Protein AF-A0A379MNI1-F1 (afdb_monomer_lite)

Organism: NCBI:txid28139

Structure (mmCIF, N/CA/C/O backbone):
data_AF-A0A379MNI1-F1
#
_entry.id   AF-A0A379MNI1-F1
#
loop_
_atom_site.group_PDB
_atom_site.id
_atom_site.type_symbol
_atom_site.label_atom_id
_atom_site.label_alt_id
_atom_site.label_comp_id
_atom_site.label_asym_id
_atom_site.label_entity_id
_atom_site.label_seq_id
_atom_site.pdbx_PDB_ins_code
_atom_site.Cartn_x
_atom_site.Cartn_y
_atom_site.Cartn_z
_atom_site.occupancy
_atom_site.B_iso_or_equiv
_atom_site.auth_seq_id
_atom_site.auth_comp_id
_atom_site.auth_asym_id
_atom_site.auth_atom_id
_atom_site.pdbx_PDB_model_num
ATOM 1 N N . MET A 1 1 ? -24.912 12.859 64.221 1.00 53.59 1 MET A N 1
ATOM 2 C CA . MET A 1 1 ? -25.653 12.861 62.935 1.00 53.59 1 MET A CA 1
ATOM 3 C C . MET A 1 1 ? -24.910 13.538 61.774 1.00 53.59 1 MET A C 1
ATOM 5 O O . MET A 1 1 ? -24.844 12.930 60.717 1.00 53.59 1 MET A O 1
ATOM 9 N N . LYS A 1 2 ? -24.264 14.710 61.935 1.00 53.62 2 LYS A N 1
ATOM 10 C CA . LYS A 1 2 ? -23.526 15.389 60.835 1.00 53.62 2 LYS A CA 1
ATOM 11 C C . LYS A 1 2 ? -22.413 14.555 60.157 1.00 53.62 2 LYS A C 1
ATOM 13 O O . LYS A 1 2 ? -22.247 14.648 58.949 1.00 53.62 2 LYS A O 1
ATOM 18 N N . LYS A 1 3 ? -21.688 13.706 60.902 1.00 51.03 3 LYS A N 1
ATOM 19 C CA . LYS A 1 3 ? -20.590 12.873 60.359 1.00 51.03 3 LYS A CA 1
ATOM 20 C C . LYS A 1 3 ? -21.053 11.739 59.423 1.00 51.03 3 LYS A C 1
ATOM 22 O O . LYS A 1 3 ? -20.306 11.363 58.532 1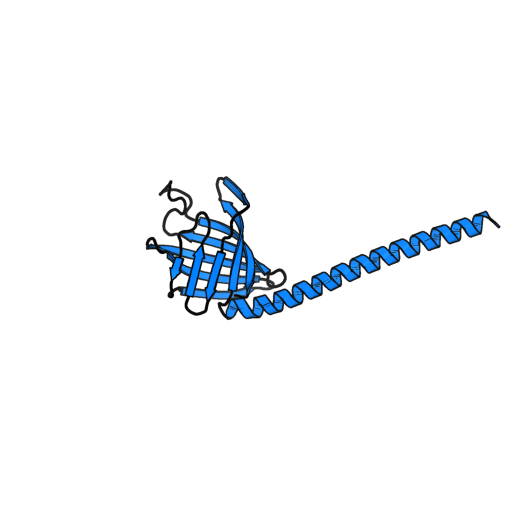.00 51.03 3 LYS A O 1
ATOM 27 N N . VAL A 1 4 ? -22.277 11.227 59.591 1.00 54.00 4 VAL A N 1
ATOM 28 C CA . VAL A 1 4 ? -22.817 10.116 58.776 1.00 54.00 4 VAL A CA 1
ATOM 29 C C . VAL A 1 4 ? -23.286 10.615 57.403 1.00 54.00 4 VAL A C 1
ATOM 31 O O . VAL A 1 4 ? -23.051 9.964 56.390 1.00 54.00 4 VAL A O 1
ATOM 34 N N . ILE A 1 5 ? -23.862 11.819 57.359 1.00 55.16 5 ILE A N 1
ATOM 35 C CA . ILE A 1 5 ? -24.337 12.464 56.124 1.00 55.16 5 ILE A CA 1
ATOM 36 C C . ILE A 1 5 ? -23.157 12.817 55.202 1.00 55.16 5 ILE A C 1
ATOM 38 O O . ILE A 1 5 ? -23.220 12.591 53.996 1.00 55.16 5 ILE A O 1
ATOM 42 N N . LEU A 1 6 ? -22.047 13.294 55.777 1.00 54.50 6 LEU A N 1
ATOM 43 C CA . LEU A 1 6 ? -20.806 13.576 55.045 1.00 54.50 6 LEU A CA 1
ATOM 44 C C . LEU A 1 6 ? -20.188 12.316 54.411 1.00 54.50 6 LEU A C 1
ATOM 46 O O . LEU A 1 6 ? -19.700 12.380 53.285 1.00 54.50 6 LEU A O 1
ATOM 50 N N . LEU A 1 7 ? -20.256 11.168 55.094 1.00 54.00 7 LEU A N 1
ATOM 51 C CA . LEU A 1 7 ? -19.728 9.899 54.580 1.00 54.00 7 LEU A CA 1
ATOM 52 C C . LEU A 1 7 ? -20.573 9.345 53.417 1.00 54.00 7 LEU A C 1
ATOM 54 O O . LEU A 1 7 ? -20.024 8.875 52.422 1.00 54.00 7 LEU A O 1
ATOM 58 N N . MET A 1 8 ? -21.905 9.447 53.510 1.00 60.75 8 MET A N 1
ATOM 59 C CA . MET A 1 8 ? -22.825 9.041 52.438 1.00 60.75 8 MET A CA 1
ATOM 60 C C . MET A 1 8 ? -22.700 9.921 51.188 1.00 60.75 8 MET A C 1
ATOM 62 O O . MET A 1 8 ? -22.707 9.398 50.075 1.00 60.75 8 MET A O 1
ATOM 66 N N . ALA A 1 9 ? -22.538 11.238 51.351 1.00 59.78 9 ALA A N 1
ATOM 67 C CA . ALA A 1 9 ? -22.336 12.155 50.228 1.00 59.78 9 ALA A CA 1
ATOM 68 C C . ALA A 1 9 ? -21.011 11.886 49.489 1.00 59.78 9 ALA A C 1
ATOM 70 O O . ALA A 1 9 ? -20.981 11.871 48.257 1.00 59.78 9 ALA A O 1
ATOM 71 N N . ALA A 1 10 ? -19.932 11.602 50.228 1.00 59.31 10 ALA A N 1
ATOM 72 C CA . ALA A 1 10 ? -18.644 11.233 49.646 1.00 59.31 10 ALA A CA 1
ATOM 73 C C . ALA A 1 10 ? -18.712 9.889 48.897 1.00 59.31 10 ALA A C 1
ATOM 75 O O . ALA A 1 10 ? -18.221 9.788 47.773 1.00 59.31 10 ALA A O 1
ATOM 76 N N . LEU A 1 11 ? -19.372 8.876 49.468 1.00 55.03 11 LEU A N 1
ATOM 77 C CA . LEU A 1 11 ? -19.529 7.568 48.825 1.00 55.03 11 LEU A CA 1
ATOM 78 C C . LEU A 1 11 ? -20.358 7.666 47.535 1.00 55.03 11 LEU A C 1
ATOM 80 O O . LEU A 1 11 ? -19.966 7.111 46.507 1.00 55.03 11 LEU A O 1
ATOM 84 N N . MET A 1 12 ? -21.449 8.439 47.557 1.00 60.34 12 MET A N 1
ATOM 85 C CA . MET A 1 12 ? -22.261 8.694 46.368 1.00 60.34 12 MET A CA 1
ATOM 86 C C . MET A 1 12 ? -21.447 9.397 45.270 1.00 60.34 12 MET A C 1
ATOM 88 O O . MET A 1 12 ? -21.416 8.910 44.139 1.00 60.34 12 MET A O 1
ATOM 92 N N . ALA A 1 13 ? -20.699 10.460 45.583 1.00 56.41 13 ALA A N 1
ATOM 93 C CA . ALA A 1 13 ? -19.859 11.163 44.603 1.00 56.41 13 ALA A CA 1
ATOM 94 C C . ALA A 1 13 ? -18.788 10.257 43.948 1.00 56.41 13 ALA A C 1
ATOM 96 O O . ALA A 1 13 ? -18.550 10.332 42.736 1.00 56.41 13 ALA A O 1
ATOM 97 N N . VAL A 1 14 ? -18.180 9.348 44.717 1.00 59.69 14 VAL A N 1
ATOM 98 C CA . VAL A 1 14 ? -17.214 8.360 44.199 1.00 59.69 14 VAL A CA 1
ATOM 99 C C . VAL A 1 14 ? -17.899 7.341 43.276 1.00 59.69 14 VAL A C 1
ATOM 101 O O . VAL A 1 14 ? -17.369 7.008 42.216 1.00 59.69 14 VAL A O 1
ATOM 104 N N . THR A 1 15 ? -19.110 6.889 43.608 1.00 60.12 15 THR A N 1
ATOM 105 C CA . THR A 1 15 ? -19.858 5.969 42.731 1.00 60.12 15 THR A CA 1
ATOM 106 C C . THR A 1 15 ? -20.317 6.625 41.424 1.00 60.12 15 THR A C 1
ATOM 108 O O . THR A 1 15 ? -20.158 6.024 40.358 1.00 60.12 15 THR A O 1
ATOM 111 N N . PHE A 1 16 ? -20.780 7.880 41.460 1.00 59.59 16 PHE A N 1
ATOM 112 C CA . PHE A 1 16 ? -21.192 8.615 40.257 1.00 59.59 16 PHE A CA 1
ATOM 113 C C . PHE A 1 16 ? -20.014 8.912 39.318 1.00 59.59 16 PHE A C 1
ATOM 115 O O . PHE A 1 16 ? -20.134 8.730 38.105 1.00 59.59 16 PHE A O 1
ATOM 122 N N . SER A 1 17 ? -18.855 9.304 39.856 1.00 60.97 17 SER A N 1
ATOM 123 C CA . SER A 1 17 ? -17.643 9.551 39.054 1.00 60.97 17 SER A CA 1
ATOM 124 C C . SER A 1 17 ? -17.097 8.278 38.390 1.00 60.97 17 SER A C 1
ATOM 126 O O . SER A 1 17 ? -16.742 8.303 37.208 1.00 60.97 17 SER A O 1
ATOM 128 N N . ALA A 1 18 ? -17.118 7.135 39.084 1.00 61.12 18 ALA A N 1
ATOM 129 C CA . ALA A 1 18 ? -16.730 5.845 38.511 1.00 61.12 18 ALA A CA 1
ATOM 130 C C . ALA A 1 18 ? -17.708 5.360 37.421 1.00 61.12 18 ALA A C 1
ATOM 132 O O . ALA A 1 18 ? -17.285 4.817 36.395 1.00 61.12 18 ALA A O 1
ATOM 133 N N . GLN A 1 19 ? -19.014 5.573 37.605 1.00 59.88 19 GLN A N 1
ATOM 134 C CA . GLN A 1 19 ? -20.036 5.213 36.618 1.00 59.88 19 GLN A CA 1
ATOM 135 C C . GLN A 1 19 ? -19.970 6.116 35.374 1.00 59.88 19 GLN A C 1
ATOM 137 O O . GLN A 1 19 ? -20.057 5.613 34.251 1.00 59.88 19 GLN A O 1
ATOM 142 N N . ALA A 1 20 ? -19.701 7.414 35.546 1.00 60.22 20 ALA A N 1
ATOM 143 C CA . ALA A 1 20 ? -19.465 8.353 34.448 1.00 60.22 20 ALA A CA 1
ATOM 144 C C . ALA A 1 20 ? -18.194 8.012 33.644 1.00 60.22 20 ALA A C 1
ATOM 146 O O . ALA A 1 20 ? -18.223 8.009 32.412 1.00 60.22 20 ALA A O 1
ATOM 147 N N . GLN A 1 21 ? -17.094 7.633 34.309 1.00 59.88 21 GLN A N 1
ATOM 148 C CA . GLN A 1 21 ? -15.878 7.170 33.627 1.00 59.88 21 GLN A CA 1
ATOM 149 C C . GLN A 1 21 ? -16.094 5.861 32.855 1.00 59.88 21 GLN A C 1
ATOM 151 O O . GLN A 1 21 ? -15.589 5.718 31.739 1.00 59.88 21 GLN A O 1
ATOM 156 N N . LYS A 1 22 ? -16.849 4.904 33.413 1.00 63.53 22 LYS A N 1
ATOM 157 C CA . LYS A 1 22 ? -17.204 3.658 32.711 1.00 63.53 22 LYS A CA 1
ATOM 158 C C . LYS A 1 22 ? -18.082 3.930 31.488 1.00 63.53 22 LYS A C 1
ATOM 160 O O . LYS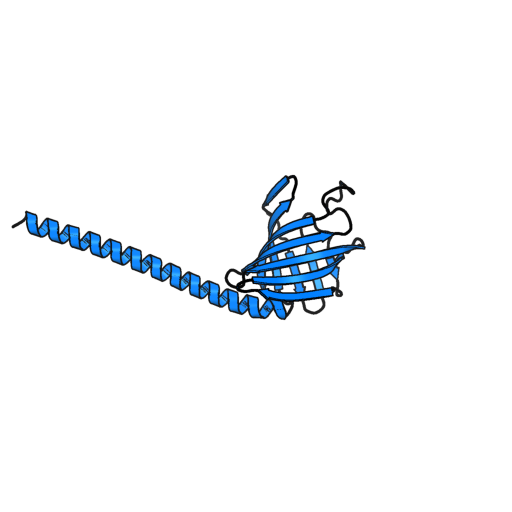 A 1 22 ? -17.798 3.381 30.425 1.00 63.53 22 LYS A O 1
ATOM 165 N N . LYS A 1 23 ? -19.074 4.819 31.607 1.00 65.19 23 LYS A N 1
ATOM 166 C CA . LYS A 1 23 ? -19.939 5.232 30.492 1.00 65.19 23 LYS A CA 1
ATOM 167 C C . LYS A 1 23 ? -19.136 5.912 29.375 1.00 65.19 23 LYS A C 1
ATOM 169 O O . LYS A 1 23 ? -19.228 5.490 28.229 1.00 65.19 23 LYS A O 1
ATOM 174 N N . SER A 1 24 ? -18.233 6.833 29.719 1.00 73.69 24 SER A N 1
ATOM 175 C CA . SER A 1 24 ? -17.344 7.495 28.750 1.00 73.69 24 SER A CA 1
ATOM 176 C C . SER A 1 24 ? -16.397 6.523 28.025 1.00 73.69 24 SER A C 1
ATOM 178 O O . S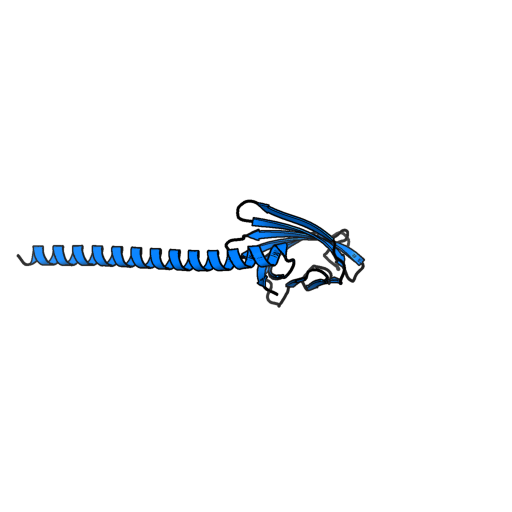ER A 1 24 ? -16.146 6.665 26.827 1.00 73.69 24 SER A O 1
ATOM 180 N N . LYS A 1 25 ? -15.873 5.500 28.716 1.00 74.88 25 LYS A N 1
ATOM 181 C CA . LYS A 1 25 ? -15.045 4.455 28.085 1.00 74.88 25 LYS A CA 1
ATOM 182 C C . LYS A 1 25 ? -15.858 3.565 27.145 1.00 74.88 25 LYS A C 1
ATOM 184 O O . LYS A 1 25 ? -15.377 3.251 26.059 1.00 74.88 25 LYS A O 1
ATOM 189 N N . ALA A 1 26 ? -17.071 3.185 27.545 1.00 74.62 26 ALA A N 1
ATOM 190 C CA . ALA A 1 26 ? -17.969 2.385 26.717 1.00 74.62 26 ALA A CA 1
ATOM 191 C C . ALA A 1 26 ? -18.401 3.142 25.451 1.00 74.62 26 ALA A C 1
ATOM 193 O O . ALA A 1 26 ? -18.362 2.576 24.363 1.00 74.62 26 ALA A O 1
ATOM 194 N N . GLU A 1 27 ? -18.711 4.434 25.565 1.00 77.88 27 GLU A N 1
ATOM 195 C CA . GLU A 1 27 ? -19.051 5.296 24.424 1.00 77.88 27 GLU A CA 1
ATOM 196 C C . GLU A 1 27 ? -17.881 5.430 23.439 1.00 77.88 27 GLU A C 1
ATOM 198 O O . GLU A 1 27 ? -18.061 5.251 22.236 1.00 77.88 27 GLU A O 1
ATOM 203 N N . LYS A 1 28 ? -16.651 5.644 23.930 1.00 82.00 28 LYS A N 1
ATOM 204 C CA . LYS A 1 28 ? -15.449 5.670 23.073 1.00 82.00 28 LYS A CA 1
ATOM 205 C C . LYS A 1 28 ? -15.185 4.329 22.389 1.00 82.00 28 LYS A C 1
ATOM 207 O O . LYS A 1 28 ? -14.750 4.310 21.239 1.00 82.00 28 LYS A O 1
ATOM 212 N N . ALA A 1 29 ? -15.428 3.216 23.080 1.00 80.75 29 ALA A N 1
ATOM 213 C CA . ALA A 1 29 ? -15.273 1.881 22.511 1.00 80.75 29 ALA A CA 1
ATOM 214 C C . ALA A 1 29 ? -16.330 1.596 21.434 1.00 80.75 29 ALA A C 1
ATOM 216 O O . ALA A 1 29 ? -15.984 1.076 20.377 1.00 80.75 29 ALA A O 1
ATOM 217 N N . ALA A 1 30 ? -17.585 1.988 21.666 1.00 82.56 30 ALA A N 1
ATOM 218 C CA . ALA A 1 30 ? -18.667 1.850 20.696 1.00 82.56 30 ALA A CA 1
ATOM 219 C C . ALA A 1 30 ? -18.423 2.707 19.444 1.00 82.56 30 ALA A C 1
ATOM 221 O O . ALA A 1 30 ? -18.557 2.215 18.325 1.00 82.56 30 ALA A O 1
ATOM 222 N N . GLU A 1 31 ? -17.983 3.955 19.615 1.00 85.31 31 GLU A N 1
ATOM 223 C CA . GLU A 1 31 ? -17.643 4.838 18.494 1.00 85.31 31 GLU A CA 1
ATOM 224 C C . GLU A 1 31 ? -16.439 4.310 17.701 1.00 85.31 31 GLU A C 1
ATOM 226 O O . GLU A 1 31 ? -16.445 4.312 16.468 1.00 85.31 31 GLU A O 1
ATOM 231 N N . LYS A 1 32 ? -15.417 3.789 18.392 1.00 86.62 32 LYS A N 1
ATOM 232 C CA . LYS A 1 32 ? -14.286 3.114 17.747 1.00 86.62 32 LYS A CA 1
ATOM 233 C C . LYS A 1 32 ? -14.748 1.888 16.955 1.00 86.62 32 LYS A C 1
ATOM 235 O O . LYS A 1 32 ? -14.368 1.760 15.797 1.00 86.62 32 LYS A O 1
ATOM 240 N N . ALA A 1 33 ? -15.592 1.037 17.535 1.00 85.44 33 ALA A N 1
ATOM 241 C CA . ALA A 1 33 ? -16.125 -0.144 16.861 1.00 85.44 33 ALA A CA 1
ATOM 242 C C . ALA A 1 33 ? -16.949 0.231 15.621 1.00 85.44 33 ALA A C 1
ATOM 244 O O . ALA A 1 33 ? -16.785 -0.376 14.566 1.00 85.44 33 ALA A O 1
ATOM 245 N N . LYS A 1 34 ? -17.773 1.282 15.705 1.00 87.50 34 LYS A N 1
ATOM 246 C CA . LYS A 1 34 ? -18.536 1.795 14.561 1.00 87.50 34 LYS A CA 1
ATOM 247 C C . LYS A 1 34 ? -17.617 2.272 13.435 1.00 87.50 34 LYS A C 1
ATOM 249 O O . LYS A 1 34 ? -17.844 1.923 12.278 1.00 87.50 34 LYS A O 1
ATOM 254 N N . LYS A 1 35 ? -16.563 3.027 13.760 1.00 87.94 35 LYS A N 1
ATOM 255 C CA . LYS A 1 35 ? -15.552 3.449 12.776 1.00 87.94 35 LYS A CA 1
ATOM 256 C C . LYS A 1 35 ? -14.842 2.253 12.152 1.00 87.94 35 LYS A C 1
ATOM 258 O O . LYS A 1 35 ? -14.726 2.204 10.935 1.00 87.94 35 LYS A O 1
ATOM 263 N N . GLU A 1 36 ? -14.431 1.277 12.956 1.00 90.06 36 GLU A N 1
ATOM 264 C CA . GLU A 1 36 ? -13.782 0.058 12.463 1.00 90.06 36 GLU A CA 1
ATOM 265 C C . GLU A 1 36 ? -14.699 -0.761 11.546 1.00 90.06 36 GLU A C 1
ATOM 267 O O . GLU A 1 36 ? -14.234 -1.291 10.543 1.00 90.06 36 GLU A O 1
ATOM 272 N N . MET A 1 37 ? -16.003 -0.831 11.832 1.00 89.44 37 MET A N 1
ATOM 273 C CA . MET A 1 37 ? -16.974 -1.493 10.955 1.00 89.44 37 MET A CA 1
ATOM 274 C C . MET A 1 37 ? -17.129 -0.773 9.613 1.00 89.44 37 MET A C 1
ATOM 276 O O . MET A 1 37 ? -17.124 -1.425 8.570 1.00 89.44 37 MET A O 1
ATOM 280 N N . MET A 1 38 ? -17.247 0.560 9.622 1.00 91.38 38 MET A N 1
ATOM 281 C CA . MET A 1 38 ? -17.337 1.343 8.382 1.00 91.38 38 MET A CA 1
ATOM 282 C C . MET A 1 38 ? -16.060 1.214 7.548 1.00 91.38 38 MET A C 1
ATOM 284 O O . MET A 1 38 ? -16.133 0.993 6.340 1.00 91.38 38 MET A O 1
ATOM 288 N N . THR A 1 39 ? -14.895 1.288 8.193 1.00 92.38 39 THR A N 1
ATOM 289 C CA . THR A 1 39 ? -13.608 1.069 7.530 1.00 92.38 39 THR A CA 1
ATOM 290 C C . THR A 1 39 ? -13.510 -0.349 6.981 1.00 92.38 39 THR A C 1
ATOM 292 O O . THR A 1 39 ? -13.148 -0.507 5.823 1.00 92.38 39 THR A O 1
ATOM 295 N N . ALA A 1 40 ? -13.902 -1.376 7.738 1.00 93.00 40 ALA A N 1
ATOM 296 C CA . ALA A 1 40 ? -13.896 -2.757 7.257 1.00 93.00 40 ALA A CA 1
ATOM 297 C C . ALA A 1 40 ? -14.764 -2.958 6.018 1.00 93.00 40 ALA A C 1
ATOM 299 O O . ALA A 1 40 ? -14.294 -3.560 5.055 1.00 93.00 40 ALA A O 1
ATOM 300 N N . ALA A 1 41 ? -15.973 -2.395 6.002 1.00 93.44 41 ALA A N 1
ATOM 301 C CA . ALA A 1 41 ? -16.838 -2.437 4.828 1.00 93.44 41 ALA A CA 1
ATOM 302 C C .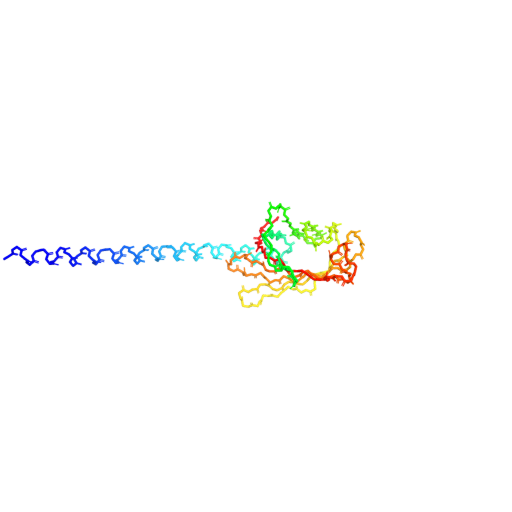 ALA A 1 41 ? -16.196 -1.746 3.612 1.00 93.44 41 ALA A C 1
ATOM 304 O O . ALA A 1 41 ? -16.260 -2.272 2.501 1.00 93.44 41 ALA A O 1
ATOM 305 N N . LEU A 1 42 ? -15.536 -0.600 3.819 1.00 94.81 42 LEU A N 1
ATOM 306 C CA . LEU A 1 42 ? -14.801 0.092 2.761 1.00 94.81 42 LEU A CA 1
ATOM 307 C C . LEU A 1 42 ? -13.635 -0.759 2.246 1.00 94.81 42 LEU A C 1
ATOM 309 O O . LEU A 1 42 ? -13.542 -0.979 1.043 1.00 94.81 42 LEU A O 1
ATOM 313 N N . ILE A 1 43 ? -12.779 -1.278 3.129 1.00 97.25 43 ILE A N 1
ATOM 314 C CA . ILE A 1 43 ? -11.597 -2.068 2.752 1.00 97.25 43 ILE A CA 1
ATOM 315 C C . ILE A 1 43 ? -11.996 -3.351 2.016 1.00 97.25 43 ILE A C 1
ATOM 317 O O . ILE A 1 43 ? -11.440 -3.646 0.956 1.00 97.25 43 ILE A O 1
ATOM 321 N N . ASP A 1 44 ? -12.988 -4.080 2.533 1.00 95.69 44 ASP A N 1
ATOM 322 C CA . ASP A 1 44 ? -13.494 -5.311 1.920 1.00 95.69 44 ASP A CA 1
ATOM 323 C C . ASP A 1 44 ? -14.128 -5.065 0.542 1.00 95.69 44 ASP A C 1
ATOM 325 O O . ASP A 1 44 ? -14.134 -5.967 -0.294 1.00 95.69 44 ASP A O 1
ATOM 329 N N . ARG A 1 45 ? -14.609 -3.845 0.272 1.00 95.44 45 ARG A N 1
ATOM 330 C CA . ARG A 1 45 ? -15.088 -3.434 -1.052 1.00 95.44 45 ARG A CA 1
ATOM 331 C C . ARG A 1 45 ? -13.939 -3.069 -1.992 1.00 95.44 45 ARG A C 1
ATOM 333 O O . ARG A 1 45 ? -13.885 -3.566 -3.114 1.00 95.44 45 ARG A O 1
ATOM 340 N N . VAL A 1 46 ? -13.037 -2.183 -1.566 1.00 97.25 46 VAL A N 1
ATOM 341 C CA . VAL A 1 46 ? -12.089 -1.511 -2.476 1.00 97.25 46 VAL A CA 1
ATOM 342 C C . VAL A 1 46 ? -10.877 -2.363 -2.851 1.00 97.25 46 VAL A C 1
ATOM 344 O O . VAL A 1 46 ? -10.396 -2.271 -3.982 1.00 97.25 46 VAL A O 1
ATOM 347 N N . ILE A 1 47 ? -10.387 -3.212 -1.940 1.00 97.25 47 ILE A N 1
ATOM 348 C CA . ILE A 1 47 ? -9.195 -4.041 -2.172 1.00 97.25 47 ILE A CA 1
ATOM 349 C C . ILE A 1 47 ? -9.417 -5.080 -3.284 1.00 97.25 47 ILE A C 1
ATOM 351 O O . ILE A 1 47 ? -8.652 -5.064 -4.253 1.00 97.25 47 ILE A O 1
ATOM 355 N N . PRO A 1 48 ? -10.438 -5.962 -3.222 1.00 96.06 48 PRO A N 1
ATOM 356 C CA . PRO A 1 48 ? -10.673 -6.936 -4.291 1.00 96.06 48 PRO A CA 1
ATOM 357 C C . PRO A 1 48 ? -11.120 -6.276 -5.601 1.00 96.06 48 PRO A C 1
ATOM 359 O O . PRO A 1 48 ? -10.799 -6.784 -6.674 1.00 96.06 48 PRO A O 1
ATOM 362 N N . ALA A 1 49 ? -11.790 -5.120 -5.529 1.00 95.94 49 ALA A N 1
ATOM 363 C CA . ALA A 1 49 ? -12.164 -4.327 -6.698 1.00 95.94 49 ALA A CA 1
ATOM 364 C C . ALA A 1 49 ? -10.977 -3.591 -7.346 1.00 95.94 49 ALA A C 1
ATOM 366 O O . ALA A 1 49 ? -11.155 -2.965 -8.390 1.00 95.94 49 ALA A O 1
ATOM 367 N N . LYS A 1 50 ? -9.776 -3.656 -6.747 1.00 96.19 50 LYS A N 1
ATOM 368 C CA . LYS A 1 50 ? -8.573 -2.946 -7.203 1.00 96.19 50 LYS A CA 1
ATOM 369 C C . LYS A 1 50 ? -8.819 -1.441 -7.348 1.00 96.19 50 LYS A C 1
ATOM 371 O O . LYS A 1 50 ? -8.288 -0.853 -8.277 1.00 96.19 50 LYS A O 1
ATOM 376 N N . ASN A 1 51 ? -9.646 -0.843 -6.490 1.00 96.75 51 ASN A N 1
ATOM 377 C CA . ASN A 1 51 ? -10.081 0.549 -6.611 1.00 96.75 51 ASN A CA 1
ATOM 378 C C . ASN A 1 51 ? -9.769 1.346 -5.342 1.00 96.75 51 ASN A C 1
ATOM 380 O O . ASN A 1 51 ? -10.659 1.690 -4.566 1.00 96.75 51 ASN A O 1
ATOM 384 N N . PHE A 1 52 ? -8.482 1.556 -5.081 1.00 97.69 52 PHE A N 1
ATOM 385 C CA . PHE A 1 52 ? -8.038 2.193 -3.849 1.00 97.69 52 PHE A CA 1
ATOM 386 C C . PHE A 1 52 ? -6.762 2.998 -4.032 1.00 97.69 52 PHE A C 1
ATOM 388 O O . PHE A 1 52 ? -5.970 2.788 -4.953 1.00 97.69 52 PHE A O 1
ATOM 395 N N . GLN A 1 53 ? -6.537 3.886 -3.074 1.00 97.94 53 GLN A N 1
ATOM 396 C CA . GLN A 1 53 ? -5.311 4.639 -2.926 1.00 97.94 53 GLN A CA 1
ATOM 397 C C . GLN A 1 53 ? -4.650 4.297 -1.592 1.00 97.94 53 GLN A C 1
ATOM 399 O O . GLN A 1 53 ? -5.253 4.423 -0.530 1.00 97.94 53 GLN A O 1
ATOM 404 N N . PHE A 1 54 ? -3.383 3.910 -1.637 1.00 98.31 54 PHE A N 1
ATOM 405 C CA . PHE A 1 54 ? -2.510 3.865 -0.473 1.00 98.31 54 PHE A CA 1
ATOM 406 C C . PHE A 1 54 ? -1.790 5.204 -0.329 1.00 98.31 54 PHE A C 1
ATOM 408 O O . PHE A 1 54 ? -1.155 5.660 -1.278 1.00 98.31 54 PHE A O 1
ATOM 415 N N . VAL A 1 55 ? -1.878 5.817 0.851 1.00 97.69 55 VAL A N 1
ATOM 416 C CA . VAL A 1 55 ? -1.201 7.077 1.193 1.00 97.69 55 VAL A CA 1
ATOM 417 C C . VAL A 1 55 ? -0.234 6.808 2.349 1.00 97.69 55 VAL A C 1
ATOM 419 O O . VAL A 1 55 ? -0.702 6.625 3.482 1.00 97.69 55 VAL A O 1
ATOM 422 N N . PRO A 1 56 ? 1.086 6.730 2.097 1.00 97.69 56 PRO A N 1
ATOM 423 C CA . PRO A 1 56 ? 2.071 6.518 3.143 1.00 97.69 56 PRO A CA 1
ATOM 424 C C . PRO A 1 56 ? 2.278 7.784 3.983 1.00 97.69 56 PRO A C 1
ATOM 426 O O . PRO A 1 56 ? 2.186 8.902 3.483 1.00 97.69 56 PRO A O 1
ATOM 429 N N . TYR A 1 57 ? 2.563 7.593 5.268 1.00 96.69 57 TYR A N 1
ATOM 430 C CA . TYR A 1 57 ? 2.967 8.654 6.198 1.00 96.69 57 TYR A CA 1
ATOM 431 C C . TYR A 1 57 ? 4.371 8.421 6.768 1.00 96.69 57 TYR A C 1
ATOM 433 O O . TYR A 1 57 ? 4.986 9.349 7.275 1.00 96.69 57 TYR A O 1
ATOM 441 N N . GLU A 1 58 ? 4.916 7.207 6.655 1.00 95.88 58 GLU A N 1
ATOM 442 C CA . GLU A 1 58 ? 6.311 6.916 6.985 1.00 95.88 58 GLU A CA 1
ATOM 443 C C . GLU A 1 58 ? 6.882 5.842 6.056 1.00 95.88 58 GLU A C 1
ATOM 445 O O . GLU A 1 58 ? 6.148 5.000 5.523 1.00 95.88 58 GLU A O 1
ATOM 450 N N . TYR A 1 59 ? 8.204 5.840 5.908 1.00 94.00 59 TYR A N 1
ATOM 451 C CA . TYR A 1 59 ? 8.947 4.731 5.323 1.00 94.00 59 TYR A CA 1
ATOM 452 C C . TYR A 1 59 ? 10.061 4.258 6.253 1.00 94.00 59 TYR A C 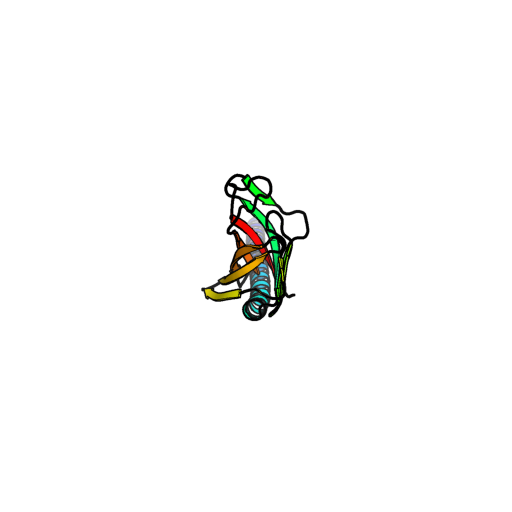1
ATOM 454 O O . TYR A 1 59 ? 10.569 5.002 7.087 1.00 94.00 59 TYR A O 1
ATOM 462 N N . ILE A 1 60 ? 10.434 2.996 6.098 1.00 91.00 60 ILE A N 1
ATOM 463 C CA . ILE A 1 60 ? 11.433 2.284 6.881 1.00 91.00 60 ILE A CA 1
ATOM 464 C C . ILE A 1 60 ? 12.470 1.751 5.901 1.00 91.00 60 ILE A C 1
ATOM 466 O O . ILE A 1 60 ? 12.159 0.956 5.004 1.00 91.00 60 ILE A O 1
ATOM 470 N N . GLN A 1 61 ? 13.705 2.189 6.092 1.00 82.62 61 GLN A N 1
ATOM 471 C CA . GLN A 1 61 ? 14.880 1.718 5.374 1.00 82.62 61 GLN A CA 1
ATOM 472 C C . GLN A 1 61 ? 15.783 0.952 6.341 1.00 82.62 61 GLN A C 1
ATOM 474 O O . GLN A 1 61 ? 15.987 1.370 7.479 1.00 82.62 61 GLN A O 1
ATOM 479 N N . THR A 1 62 ? 16.354 -0.160 5.877 1.00 75.06 62 THR A N 1
ATOM 480 C CA . THR A 1 62 ? 17.158 -1.072 6.710 1.00 75.06 62 THR A CA 1
ATOM 481 C C . THR A 1 62 ? 18.325 -0.376 7.416 1.00 75.06 62 THR A C 1
ATOM 483 O O . THR A 1 62 ? 18.650 -0.739 8.540 1.00 75.06 62 THR A O 1
ATOM 486 N N . ASN A 1 63 ? 18.924 0.641 6.785 1.00 73.69 63 ASN A N 1
ATOM 487 C CA . ASN A 1 63 ? 20.165 1.258 7.267 1.00 73.69 63 ASN A CA 1
ATOM 488 C C . ASN A 1 63 ? 19.962 2.623 7.943 1.00 73.69 63 ASN A C 1
ATOM 490 O O . ASN A 1 63 ? 20.811 3.046 8.718 1.00 73.69 63 ASN A O 1
ATOM 494 N N . THR A 1 64 ? 18.868 3.323 7.643 1.00 75.69 64 THR A N 1
ATOM 495 C CA . THR A 1 64 ? 18.609 4.700 8.111 1.00 75.69 64 THR A CA 1
ATOM 496 C C . THR A 1 64 ? 17.422 4.785 9.074 1.00 75.69 64 THR A C 1
ATOM 498 O O . THR A 1 64 ? 17.196 5.828 9.680 1.00 75.69 64 THR A O 1
ATOM 501 N N . GLY A 1 65 ? 16.686 3.685 9.267 1.00 85.81 65 GLY A N 1
ATOM 502 C CA . GLY A 1 65 ? 15.554 3.610 10.185 1.00 85.81 65 GLY A CA 1
ATOM 503 C C . GLY A 1 65 ? 14.255 4.157 9.592 1.00 85.81 65 GLY A C 1
ATOM 504 O O . GLY A 1 65 ? 14.012 4.077 8.385 1.00 85.81 65 GLY A O 1
ATOM 505 N N . THR A 1 66 ? 13.380 4.659 10.466 1.00 93.25 66 THR A N 1
ATOM 506 C CA . THR A 1 66 ? 12.055 5.179 10.098 1.00 93.25 66 THR A CA 1
ATOM 507 C C . THR A 1 66 ? 12.124 6.675 9.812 1.00 93.25 66 THR A C 1
ATOM 509 O O . THR A 1 66 ? 12.615 7.441 10.636 1.00 93.25 66 THR A O 1
ATOM 512 N N . THR A 1 67 ? 11.572 7.105 8.681 1.00 93.12 67 THR A N 1
ATOM 513 C CA . THR A 1 67 ? 11.449 8.517 8.296 1.00 93.12 67 THR A CA 1
ATOM 514 C C . THR A 1 67 ? 9.986 8.871 8.050 1.00 93.12 67 THR A C 1
ATOM 516 O O . THR A 1 67 ? 9.270 8.129 7.378 1.00 93.12 67 THR A O 1
ATOM 519 N N . GLN A 1 68 ? 9.545 10.013 8.582 1.00 95.50 68 GLN A N 1
ATOM 520 C CA . GLN A 1 68 ? 8.205 10.549 8.333 1.00 95.50 68 GLN A CA 1
ATOM 521 C C . GLN A 1 68 ? 8.135 11.213 6.953 1.00 95.50 68 GLN A C 1
ATOM 523 O O . GLN A 1 68 ? 9.063 11.900 6.525 1.00 95.50 68 GLN A O 1
ATOM 528 N N . ILE A 1 69 ? 7.019 11.013 6.261 1.00 93.19 69 ILE A N 1
ATOM 529 C CA . ILE A 1 69 ? 6.753 11.572 4.939 1.00 93.19 69 ILE A CA 1
ATOM 530 C C . ILE A 1 69 ? 5.911 12.833 5.118 1.00 93.19 69 ILE A C 1
ATOM 532 O O . ILE A 1 69 ? 4.754 12.770 5.521 1.00 93.19 69 ILE A O 1
ATOM 536 N N . ASN A 1 70 ? 6.493 13.982 4.776 1.00 91.25 70 ASN A N 1
ATOM 537 C CA . ASN A 1 70 ? 5.832 15.287 4.907 1.00 91.25 70 ASN A CA 1
ATOM 538 C C . ASN A 1 70 ? 5.188 15.782 3.601 1.00 91.25 70 ASN A C 1
ATOM 540 O O . ASN A 1 70 ? 4.561 16.839 3.581 1.00 91.25 70 ASN A O 1
ATOM 544 N N . ARG A 1 71 ? 5.360 15.046 2.497 1.00 91.44 71 ARG A N 1
ATOM 545 C CA . ARG A 1 71 ? 4.809 15.382 1.178 1.00 91.44 71 ARG A CA 1
ATOM 546 C C . ARG A 1 71 ? 3.704 14.413 0.786 1.00 91.44 71 ARG A C 1
ATOM 548 O O . ARG A 1 71 ? 3.627 13.305 1.304 1.00 91.44 71 ARG A O 1
ATOM 555 N N . TYR A 1 72 ? 2.844 14.829 -0.136 1.00 91.81 72 TYR A N 1
ATOM 556 C CA . TYR A 1 72 ? 1.784 13.956 -0.618 1.00 91.81 72 TYR A CA 1
ATOM 557 C C . TYR A 1 72 ? 2.357 12.874 -1.537 1.00 91.81 72 TYR A C 1
ATOM 559 O O . TYR A 1 72 ? 2.797 13.156 -2.649 1.00 91.81 72 TYR A O 1
ATOM 567 N N . GLU A 1 73 ? 2.334 11.639 -1.053 1.00 95.81 73 GLU A N 1
ATOM 568 C CA . GLU A 1 73 ? 2.774 10.443 -1.765 1.00 95.81 73 GLU A CA 1
ATOM 569 C C . GLU A 1 73 ? 1.636 9.445 -1.854 1.00 95.81 73 GLU A C 1
ATOM 571 O O . GLU A 1 73 ? 0.704 9.474 -1.043 1.00 95.81 73 GLU A O 1
ATOM 576 N N . TYR A 1 74 ? 1.689 8.562 -2.846 1.00 97.31 74 TYR A N 1
ATOM 577 C CA . TYR A 1 74 ? 0.662 7.554 -3.013 1.00 97.31 74 TYR A CA 1
ATOM 578 C C . TYR A 1 74 ? 1.045 6.394 -3.927 1.00 97.31 74 TYR A C 1
ATOM 580 O O . TYR A 1 74 ? 1.917 6.475 -4.789 1.00 97.31 74 TYR A O 1
ATOM 588 N N . THR A 1 75 ? 0.277 5.320 -3.779 1.00 97.81 75 THR A N 1
ATOM 589 C CA . THR A 1 75 ? 0.062 4.298 -4.803 1.00 97.81 75 THR A CA 1
ATOM 590 C C . THR A 1 75 ? -1.436 4.223 -5.074 1.00 97.81 75 THR A C 1
ATOM 592 O O . THR A 1 75 ? -2.201 3.880 -4.175 1.00 97.81 75 THR A O 1
ATOM 595 N N . LYS A 1 76 ? -1.873 4.566 -6.285 1.00 97.75 76 LYS A N 1
ATOM 596 C CA . LYS A 1 76 ? -3.267 4.431 -6.723 1.00 97.75 76 LYS A CA 1
ATOM 597 C C . LYS A 1 76 ? -3.402 3.192 -7.589 1.00 97.75 76 LYS A C 1
ATOM 599 O O . LYS A 1 76 ? -2.606 2.970 -8.502 1.00 97.75 76 LYS A O 1
ATOM 604 N N . LEU A 1 77 ? -4.445 2.424 -7.326 1.00 97.06 77 LEU A N 1
ATOM 605 C CA . LEU A 1 77 ? -4.809 1.237 -8.078 1.00 97.06 77 LEU A CA 1
ATOM 606 C C . LEU A 1 77 ? -6.234 1.390 -8.592 1.00 97.06 77 LEU A C 1
ATOM 608 O O . LEU A 1 77 ? -7.138 1.767 -7.846 1.00 97.06 77 LEU A O 1
ATOM 612 N N . ARG A 1 78 ? -6.395 1.095 -9.882 1.00 95.31 78 ARG A N 1
ATOM 613 C CA . ARG A 1 78 ? -7.670 0.873 -10.572 1.00 95.31 78 ARG A CA 1
ATOM 614 C C . ARG A 1 78 ? -7.595 -0.478 -11.289 1.00 95.31 78 ARG A C 1
ATOM 616 O O . ARG A 1 78 ? -6.479 -0.926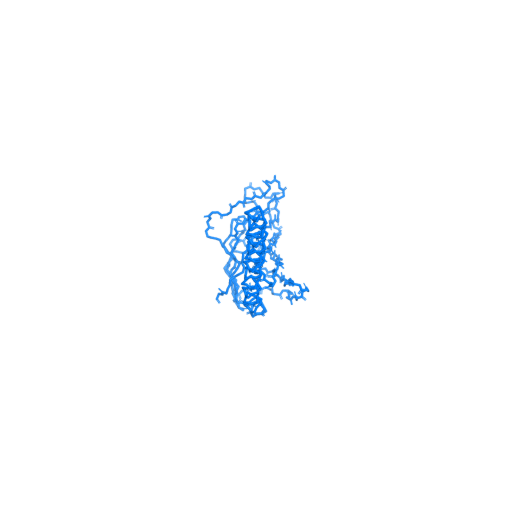 -11.578 1.00 95.31 78 ARG A O 1
ATOM 623 N N . PRO A 1 79 ? -8.719 -1.104 -11.684 1.00 92.31 79 PRO A N 1
ATOM 624 C CA . PRO A 1 79 ? -8.715 -2.398 -12.372 1.00 92.31 79 PRO A CA 1
ATOM 625 C C . PRO A 1 79 ? -7.704 -2.532 -13.522 1.00 92.31 79 PRO A C 1
ATOM 627 O O . PRO A 1 79 ? -7.090 -3.586 -13.650 1.00 92.31 79 PRO A O 1
ATOM 630 N N . ASN A 1 80 ? -7.481 -1.454 -14.284 1.00 90.50 80 ASN A N 1
ATOM 631 C CA . ASN A 1 80 ? -6.594 -1.422 -15.453 1.00 90.50 80 ASN A CA 1
ATOM 632 C C . ASN A 1 80 ? -5.578 -0.269 -15.419 1.00 90.50 80 ASN A C 1
ATOM 634 O O . ASN A 1 80 ? -5.112 0.164 -16.468 1.00 90.50 80 ASN A O 1
ATOM 638 N N . SER A 1 81 ? -5.270 0.296 -14.249 1.00 95.62 81 SER A N 1
ATOM 639 C CA . SER A 1 81 ? -4.204 1.299 -14.146 1.00 95.62 81 SER A CA 1
ATOM 640 C C . SER A 1 81 ? -3.557 1.309 -12.774 1.00 95.62 81 SER A C 1
ATOM 642 O O . SER A 1 81 ? -4.249 1.162 -11.767 1.00 95.62 81 SER A O 1
ATOM 644 N N . MET A 1 82 ? -2.257 1.565 -12.735 1.00 97.25 82 MET A N 1
ATOM 645 C CA . MET A 1 82 ? -1.505 1.781 -11.508 1.00 97.25 82 MET A CA 1
ATOM 646 C C . MET A 1 82 ? -0.661 3.044 -11.655 1.00 97.25 82 MET A C 1
ATOM 648 O O . MET A 1 82 ? 0.046 3.203 -12.649 1.00 97.25 82 MET A O 1
ATOM 652 N N . GLU A 1 83 ? -0.751 3.912 -10.652 1.00 97.81 83 GLU A N 1
ATOM 653 C CA . GLU A 1 83 ? 0.025 5.148 -10.556 1.00 97.81 83 GLU A CA 1
ATOM 654 C C . GLU A 1 83 ? 0.774 5.151 -9.219 1.00 97.81 83 GLU A C 1
ATOM 656 O O . GLU A 1 83 ? 0.161 4.983 -8.159 1.00 97.81 83 GLU A O 1
ATOM 661 N N . VAL A 1 84 ? 2.092 5.333 -9.250 1.00 97.00 84 VAL A N 1
ATOM 662 C CA . VAL A 1 84 ? 2.941 5.373 -8.054 1.00 97.00 84 VAL A CA 1
ATOM 663 C C . VAL A 1 84 ? 3.763 6.645 -8.046 1.00 97.00 84 VAL A C 1
ATOM 665 O O . VAL A 1 84 ? 4.541 6.909 -8.961 1.00 97.00 84 VAL A O 1
ATOM 668 N N . TYR A 1 85 ? 3.635 7.382 -6.949 1.00 95.44 85 TYR A N 1
ATOM 669 C CA . TYR A 1 85 ? 4.425 8.563 -6.654 1.00 95.44 85 TYR A CA 1
ATOM 670 C C . TYR A 1 85 ? 4.861 8.513 -5.187 1.00 95.44 85 TYR A C 1
ATOM 672 O O . TYR A 1 85 ? 4.095 8.877 -4.296 1.00 95.44 85 TYR A O 1
ATOM 680 N N . MET A 1 86 ? 6.068 8.005 -4.920 1.00 92.69 86 MET A N 1
ATOM 681 C CA . MET A 1 86 ? 6.606 7.855 -3.559 1.00 92.69 86 MET A CA 1
ATOM 682 C C . MET A 1 86 ? 8.116 8.133 -3.514 1.00 92.69 86 MET A C 1
ATOM 684 O O . MET A 1 86 ? 8.833 7.868 -4.480 1.00 92.69 86 MET A O 1
ATOM 688 N N . THR A 1 87 ? 8.630 8.632 -2.385 1.00 85.69 87 THR A N 1
ATOM 689 C CA . THR A 1 87 ? 10.082 8.760 -2.156 1.00 85.69 87 THR A CA 1
ATOM 690 C C . THR A 1 87 ? 10.733 7.389 -2.222 1.00 85.69 87 THR A C 1
ATOM 692 O O . THR A 1 87 ? 10.216 6.452 -1.622 1.00 85.69 87 THR A O 1
ATOM 695 N N . ASN A 1 88 ? 11.898 7.272 -2.867 1.00 86.38 88 ASN A N 1
ATOM 696 C CA . ASN A 1 88 ? 12.682 6.029 -2.924 1.00 86.38 88 ASN A CA 1
ATOM 697 C C . ASN A 1 88 ? 11.926 4.852 -3.571 1.00 86.38 88 ASN A C 1
ATOM 699 O O . ASN A 1 88 ? 12.226 3.688 -3.312 1.00 86.38 88 ASN A O 1
ATOM 703 N N . CYS A 1 89 ? 10.954 5.158 -4.428 1.00 89.62 89 CYS A N 1
ATOM 704 C CA . CYS A 1 89 ? 10.329 4.219 -5.344 1.00 89.62 89 CYS A CA 1
ATOM 705 C C . CYS A 1 89 ? 10.347 4.851 -6.739 1.00 89.62 89 CYS A C 1
ATOM 707 O O . CYS A 1 89 ? 9.926 6.001 -6.878 1.00 89.62 89 CYS A O 1
ATOM 709 N N . PRO A 1 90 ? 10.820 4.143 -7.778 1.00 90.56 90 PRO A N 1
ATOM 710 C CA . PRO A 1 90 ? 10.641 4.589 -9.149 1.00 90.56 90 PRO A CA 1
ATOM 711 C C . PRO A 1 90 ? 9.172 4.904 -9.445 1.00 90.56 90 PRO A C 1
ATOM 713 O O . PRO A 1 90 ? 8.278 4.199 -8.966 1.00 90.56 90 PRO A O 1
ATOM 716 N N . GLY A 1 91 ? 8.950 5.958 -10.233 1.00 93.25 91 GLY A N 1
ATOM 717 C CA . GLY A 1 91 ? 7.626 6.307 -10.735 1.00 93.25 91 GLY A CA 1
ATOM 718 C C . GLY A 1 91 ? 7.029 5.161 -11.546 1.00 93.25 91 GLY A C 1
ATOM 719 O O . GLY A 1 91 ? 7.747 4.420 -12.226 1.00 93.25 91 GLY A O 1
ATOM 720 N N . VAL A 1 92 ? 5.719 4.994 -11.420 1.00 96.31 92 VAL A N 1
ATOM 721 C CA . VAL A 1 92 ? 4.946 4.049 -12.222 1.00 96.31 92 VAL A CA 1
ATOM 722 C C . VAL A 1 92 ? 3.744 4.807 -12.749 1.00 96.31 92 VAL A C 1
ATOM 724 O O . VAL A 1 92 ? 2.948 5.293 -11.947 1.00 96.31 92 VAL A O 1
ATOM 727 N N . GLN A 1 93 ? 3.575 4.853 -14.063 1.00 96.69 93 GLN A N 1
ATOM 728 C CA . GLN A 1 93 ? 2.331 5.270 -14.695 1.00 96.69 93 GLN A CA 1
ATOM 729 C C . GLN A 1 93 ? 1.990 4.296 -15.818 1.00 96.69 93 GLN A C 1
ATOM 731 O O . GLN A 1 93 ? 2.488 4.394 -16.937 1.00 96.69 93 GLN A O 1
ATOM 736 N N . THR A 1 94 ? 1.131 3.322 -15.519 1.00 95.12 94 THR A N 1
ATOM 737 C CA . THR A 1 94 ? 0.871 2.214 -16.444 1.00 95.12 94 THR A CA 1
ATOM 738 C C . THR A 1 94 ? -0.584 1.778 -16.453 1.00 95.12 94 THR A C 1
ATOM 740 O O . THR A 1 94 ? -1.289 1.843 -15.445 1.00 95.12 94 THR A O 1
ATOM 743 N N . ASN A 1 95 ? -1.019 1.258 -17.599 1.00 94.25 95 ASN A N 1
ATOM 744 C CA . ASN A 1 95 ? -2.269 0.517 -17.749 1.00 94.25 95 ASN A CA 1
ATOM 745 C C . ASN A 1 95 ? -2.092 -1.006 -17.592 1.00 94.25 95 ASN A C 1
ATOM 747 O O . ASN A 1 95 ? -3.044 -1.770 -17.745 1.00 94.25 95 ASN A O 1
ATOM 751 N N . ARG A 1 96 ? -0.864 -1.465 -17.326 1.00 89.38 96 ARG A N 1
ATOM 752 C CA . ARG A 1 96 ? -0.494 -2.879 -17.238 1.00 89.38 96 ARG A CA 1
ATOM 753 C C . ARG A 1 96 ? 0.294 -3.130 -15.959 1.00 89.38 96 ARG A C 1
ATOM 755 O O . ARG A 1 96 ? 1.440 -2.707 -15.829 1.00 89.38 96 ARG A O 1
ATOM 762 N N . TYR A 1 97 ? -0.328 -3.853 -15.039 1.00 95.62 97 TYR A N 1
ATOM 763 C CA . TYR A 1 97 ? 0.313 -4.449 -13.874 1.00 95.62 97 TYR A CA 1
ATOM 764 C C . TYR A 1 97 ? -0.233 -5.864 -13.686 1.00 95.62 97 TYR A C 1
ATOM 766 O O . TYR A 1 97 ? -1.340 -6.188 -14.120 1.00 95.62 97 TYR A O 1
ATOM 774 N N . GLU A 1 98 ? 0.541 -6.714 -13.031 1.00 96.31 98 GLU A N 1
ATOM 775 C CA . GLU A 1 98 ? 0.172 -8.093 -12.755 1.00 96.31 98 GLU A CA 1
ATOM 776 C C . GLU A 1 98 ? -0.326 -8.209 -11.314 1.00 96.31 98 GLU A C 1
ATOM 778 O O . GLU A 1 98 ? 0.400 -7.931 -10.357 1.00 96.31 98 GLU A O 1
ATOM 783 N N . TRP A 1 99 ? -1.583 -8.618 -11.154 1.00 95.19 99 TRP A N 1
ATOM 784 C CA . TRP A 1 99 ? -2.198 -8.850 -9.851 1.00 95.19 99 TRP A CA 1
ATOM 785 C C . TRP A 1 99 ? -2.014 -10.312 -9.446 1.00 95.19 99 TRP A C 1
ATOM 787 O O . TRP A 1 99 ? -2.790 -11.174 -9.850 1.00 95.19 99 TRP A O 1
ATOM 797 N N . LEU A 1 100 ? -0.963 -10.589 -8.678 1.00 96.69 100 LEU A N 1
ATOM 798 C CA . LEU A 1 100 ? -0.516 -11.953 -8.394 1.00 96.69 100 LEU A CA 1
ATOM 799 C C . LEU A 1 100 ? -1.401 -12.674 -7.381 1.00 96.69 100 LEU A C 1
ATOM 801 O O . LEU A 1 100 ? -1.685 -13.858 -7.529 1.00 96.69 100 LEU A O 1
ATOM 805 N N . SER A 1 101 ? -1.787 -11.981 -6.311 1.00 96.44 101 SER A N 1
ATOM 806 C CA . SER A 1 101 ? -2.607 -12.566 -5.252 1.00 96.44 101 SER A CA 1
ATOM 807 C C . SER A 1 101 ? -3.377 -11.491 -4.502 1.00 96.44 101 SER A C 1
ATOM 809 O O . SER A 1 101 ? -2.864 -10.394 -4.282 1.00 96.44 101 SER A O 1
ATOM 811 N N . CYS A 1 102 ? -4.573 -11.839 -4.041 1.00 97.12 102 CYS A N 1
ATOM 812 C CA . CYS A 1 102 ? -5.370 -11.044 -3.116 1.00 97.12 102 CYS A CA 1
ATOM 813 C C . CYS A 1 102 ? -6.101 -12.005 -2.183 1.00 97.12 102 CYS A C 1
ATOM 815 O O . CYS A 1 102 ? -7.037 -12.689 -2.587 1.00 97.12 102 CYS A O 1
ATOM 817 N N . GLU A 1 103 ? -5.615 -12.103 -0.951 1.00 97.06 103 GLU A N 1
ATOM 818 C CA . GLU A 1 103 ? -6.086 -13.077 0.031 1.00 97.06 103 GLU A CA 1
ATOM 819 C C . GLU A 1 103 ? -6.454 -12.363 1.326 1.00 97.06 103 GLU A C 1
ATOM 821 O O . GLU A 1 103 ? -5.659 -11.589 1.865 1.00 97.06 103 GLU A O 1
ATOM 826 N N . LYS A 1 104 ? -7.628 -12.668 1.878 1.00 95.88 104 LYS A N 1
ATOM 827 C CA . LYS A 1 104 ? -7.992 -12.236 3.227 1.00 95.88 104 LYS A CA 1
ATOM 828 C C . LYS A 1 104 ? -7.503 -13.267 4.246 1.00 95.88 104 LYS A C 1
ATOM 830 O O . LYS A 1 104 ? -7.949 -14.411 4.251 1.00 95.88 104 LYS A O 1
ATOM 835 N N . LYS A 1 105 ? -6.582 -12.862 5.121 1.00 94.06 105 LYS A N 1
ATOM 836 C CA . LYS A 1 105 ? -6.010 -13.658 6.218 1.00 94.06 105 LYS A CA 1
ATOM 837 C C . LYS A 1 105 ? -6.398 -13.041 7.554 1.00 94.06 105 LYS A C 1
ATOM 839 O O . LYS A 1 105 ? -5.767 -12.088 8.016 1.00 94.06 105 LYS A O 1
ATOM 844 N N . LYS A 1 106 ? -7.423 -13.611 8.194 1.00 91.12 106 LYS A N 1
ATOM 845 C CA . LYS A 1 106 ? -7.996 -13.110 9.454 1.00 91.12 106 LYS A CA 1
ATOM 846 C C . LYS A 1 106 ? -8.421 -11.638 9.309 1.00 91.12 106 LYS A C 1
ATOM 848 O O . LYS A 1 106 ? -9.361 -11.352 8.577 1.00 91.12 106 LYS A O 1
ATOM 853 N N . ASP A 1 107 ? -7.709 -10.726 9.966 1.00 92.06 107 ASP A N 1
ATOM 854 C CA . ASP A 1 107 ? -7.985 -9.287 9.993 1.00 92.06 107 ASP A CA 1
ATOM 855 C C . ASP A 1 107 ? -7.164 -8.507 8.951 1.00 92.06 107 ASP A C 1
ATOM 857 O O . ASP A 1 107 ? -7.127 -7.281 9.004 1.00 92.06 107 ASP A O 1
ATOM 861 N N . ASN A 1 108 ? -6.455 -9.185 8.038 1.00 96.19 108 ASN A N 1
ATOM 862 C CA . ASN A 1 108 ? -5.618 -8.526 7.039 1.00 96.19 108 ASN A CA 1
ATOM 863 C C . ASN A 1 108 ? -5.925 -8.991 5.616 1.00 96.19 108 ASN A C 1
ATOM 865 O O . ASN A 1 108 ? -6.068 -10.184 5.365 1.00 96.19 108 ASN A O 1
ATOM 869 N N . TRP A 1 109 ? -5.917 -8.063 4.669 1.00 97.94 109 TRP A N 1
ATOM 870 C CA . TRP A 1 109 ? -5.760 -8.367 3.252 1.00 97.94 109 TRP A CA 1
ATOM 871 C C . TRP A 1 109 ? -4.277 -8.408 2.898 1.00 97.94 109 TRP A C 1
ATOM 873 O O . TRP A 1 109 ? -3.532 -7.482 3.219 1.00 97.94 109 TRP A O 1
ATOM 883 N N . VAL A 1 110 ? -3.853 -9.476 2.230 1.00 98.00 110 VAL A N 1
ATOM 884 C CA . VAL A 1 110 ? -2.508 -9.626 1.675 1.00 98.00 110 VAL A CA 1
ATOM 885 C C . VAL A 1 110 ? -2.611 -9.549 0.161 1.00 98.00 110 VAL A C 1
ATOM 887 O O . VAL A 1 110 ? -3.221 -10.414 -0.470 1.00 98.00 110 VAL A O 1
ATOM 890 N N . VAL A 1 111 ? -2.012 -8.512 -0.416 1.00 98.19 111 VAL A N 1
ATOM 891 C CA . VAL A 1 111 ? -2.055 -8.249 -1.857 1.00 98.19 111 VAL A CA 1
ATOM 892 C C . VAL A 1 111 ? -0.639 -8.231 -2.406 1.00 98.19 111 VAL A C 1
ATOM 894 O O . VAL A 1 111 ? 0.240 -7.593 -1.830 1.00 98.19 111 VAL A O 1
ATOM 897 N N . LYS A 1 112 ? -0.418 -8.920 -3.526 1.00 98.25 112 LYS A N 1
ATOM 898 C CA . LYS A 1 112 ? 0.866 -8.930 -4.232 1.00 98.25 112 LYS A CA 1
ATOM 899 C C . LYS A 1 112 ? 0.675 -8.463 -5.661 1.00 98.25 112 LYS A C 1
ATOM 901 O O . LYS A 1 112 ? -0.188 -8.979 -6.372 1.00 98.25 112 LYS A O 1
ATOM 906 N N . ILE A 1 113 ? 1.503 -7.517 -6.076 1.00 98.12 113 ILE A N 1
ATOM 907 C CA . ILE A 1 113 ? 1.446 -6.899 -7.400 1.00 98.12 113 ILE A CA 1
ATOM 908 C C . ILE A 1 113 ? 2.851 -6.872 -7.982 1.00 98.12 113 ILE A C 1
ATOM 910 O O . ILE A 1 113 ? 3.815 -6.608 -7.262 1.00 98.12 113 ILE A O 1
ATOM 914 N N . LYS A 1 114 ? 2.971 -7.109 -9.285 1.00 97.38 114 LYS A N 1
ATOM 915 C CA . LYS A 1 114 ? 4.185 -6.826 -10.052 1.00 97.38 114 LYS A CA 1
ATOM 916 C C . LYS A 1 114 ? 3.909 -5.780 -11.112 1.00 97.38 114 LYS A C 1
ATOM 918 O O . LYS A 1 114 ? 2.840 -5.763 -11.718 1.00 97.38 114 LYS A O 1
ATOM 923 N N . VAL A 1 115 ? 4.885 -4.918 -11.348 1.00 96.94 115 VAL A N 1
ATOM 924 C CA . VAL A 1 115 ? 4.778 -3.860 -12.349 1.00 96.94 115 VAL A CA 1
ATOM 925 C C . VAL A 1 115 ? 6.156 -3.462 -12.859 1.00 96.94 115 VAL A C 1
ATOM 927 O O . VAL A 1 115 ? 7.149 -3.597 -12.144 1.00 96.94 115 VAL A O 1
ATOM 930 N N . VAL A 1 116 ? 6.215 -2.979 -14.096 1.00 95.50 116 VAL A N 1
ATOM 931 C CA . VAL A 1 116 ? 7.413 -2.350 -14.655 1.00 95.50 116 VAL A CA 1
ATOM 932 C C . VAL A 1 116 ? 7.291 -0.846 -14.438 1.00 95.50 116 VAL A C 1
ATOM 934 O O . VAL A 1 116 ? 6.288 -0.250 -14.826 1.00 95.50 116 VAL A O 1
ATOM 937 N N . ALA A 1 117 ? 8.279 -0.252 -13.780 1.00 93.81 117 ALA A N 1
ATOM 938 C CA . ALA A 1 117 ? 8.360 1.185 -13.556 1.00 93.81 117 ALA A CA 1
ATOM 939 C C . ALA A 1 117 ? 8.741 1.948 -14.827 1.00 93.81 117 ALA A C 1
ATOM 941 O O . ALA A 1 117 ? 9.276 1.370 -15.775 1.00 93.81 117 ALA A O 1
ATOM 942 N N . ASP A 1 118 ? 8.558 3.267 -14.806 1.00 91.56 118 ASP A N 1
ATOM 943 C CA . ASP A 1 118 ? 8.809 4.148 -15.954 1.00 91.56 118 ASP A CA 1
ATOM 944 C C . ASP A 1 118 ? 10.286 4.125 -16.393 1.00 91.56 118 ASP A C 1
ATOM 946 O O . ASP A 1 118 ? 10.612 4.332 -17.558 1.00 91.56 118 ASP A O 1
ATOM 950 N N . ASN A 1 119 ? 11.194 3.807 -15.465 1.00 89.62 119 ASN A N 1
ATOM 951 C CA . ASN A 1 119 ? 12.625 3.636 -15.723 1.00 89.62 119 ASN A CA 1
ATOM 952 C C . ASN A 1 119 ? 13.028 2.194 -16.116 1.00 89.62 119 ASN A C 1
ATOM 954 O O . ASN A 1 119 ? 14.218 1.868 -16.141 1.00 89.62 119 ASN A O 1
ATOM 958 N N . GLY A 1 120 ? 12.056 1.313 -16.367 1.00 90.50 120 GLY A N 1
ATOM 959 C CA . GLY A 1 120 ? 12.259 -0.083 -16.761 1.00 90.50 120 GLY A CA 1
ATOM 960 C C . GLY A 1 120 ? 12.581 -1.052 -15.617 1.00 90.50 120 GLY A C 1
ATOM 961 O O . GLY A 1 120 ? 12.901 -2.213 -15.877 1.00 90.50 120 GLY A O 1
ATOM 962 N N . ASN A 1 121 ? 12.535 -0.619 -14.352 1.00 91.31 121 ASN A N 1
ATOM 963 C CA . ASN A 1 121 ? 12.747 -1.516 -13.213 1.00 91.31 121 ASN A CA 1
ATOM 964 C C . ASN A 1 121 ? 11.527 -2.411 -12.974 1.00 91.31 121 ASN A C 1
ATOM 966 O O . ASN A 1 121 ? 10.390 -1.950 -13.004 1.00 91.31 121 ASN A O 1
ATOM 970 N N . ASN A 1 122 ? 11.767 -3.680 -12.648 1.00 95.00 122 ASN A N 1
ATOM 971 C CA . ASN A 1 122 ? 10.713 -4.597 -12.230 1.00 95.00 122 ASN A CA 1
ATOM 972 C C . ASN A 1 122 ? 10.484 -4.431 -10.732 1.00 95.00 122 ASN A C 1
ATOM 974 O O . ASN A 1 122 ? 11.360 -4.756 -9.925 1.00 95.00 122 ASN A O 1
ATOM 978 N N . LEU A 1 123 ? 9.301 -3.951 -10.374 1.00 96.50 123 LEU A N 1
ATOM 979 C CA . LEU A 1 123 ? 8.886 -3.728 -9.002 1.00 96.50 123 LEU A CA 1
ATOM 980 C C . LEU A 1 123 ? 7.896 -4.804 -8.550 1.00 96.50 123 LEU A C 1
ATOM 982 O O . LEU A 1 123 ? 7.030 -5.245 -9.304 1.00 96.50 123 LEU A O 1
ATOM 986 N N . SER A 1 124 ? 8.012 -5.215 -7.292 1.00 97.56 124 SER A N 1
ATOM 987 C CA . SER A 1 124 ? 7.032 -6.034 -6.578 1.00 97.56 124 SER A CA 1
ATOM 988 C C . SER A 1 124 ? 6.501 -5.250 -5.386 1.00 97.56 124 SER A C 1
ATOM 990 O O . SER A 1 124 ? 7.285 -4.760 -4.574 1.00 97.56 124 SER A O 1
ATOM 992 N N . PHE A 1 125 ? 5.181 -5.149 -5.282 1.00 98.25 125 PHE A N 1
ATOM 993 C CA . PHE A 1 125 ? 4.469 -4.481 -4.201 1.00 98.25 125 PHE A CA 1
ATOM 994 C C . PHE A 1 125 ? 3.764 -5.549 -3.369 1.00 98.25 125 PHE A C 1
ATOM 996 O O . PHE A 1 125 ? 2.870 -6.235 -3.866 1.00 98.25 125 PHE A O 1
ATOM 1003 N N . ASP A 1 126 ? 4.167 -5.683 -2.111 1.00 98.12 126 ASP A N 1
ATOM 1004 C CA . ASP A 1 126 ? 3.561 -6.595 -1.147 1.00 98.12 126 ASP A CA 1
ATOM 1005 C C . ASP A 1 126 ? 2.826 -5.768 -0.082 1.00 98.12 126 ASP A C 1
ATOM 1007 O O . ASP A 1 126 ? 3.448 -5.170 0.800 1.00 98.12 126 ASP A O 1
ATOM 1011 N N . PHE A 1 127 ? 1.499 -5.722 -0.163 1.00 98.38 127 PHE A N 1
ATOM 1012 C CA . PHE A 1 127 ? 0.652 -5.061 0.824 1.00 98.38 127 PHE A CA 1
ATOM 1013 C C . PHE A 1 127 ? 0.189 -6.037 1.906 1.00 98.38 127 PHE A C 1
ATOM 1015 O O . PHE A 1 127 ? -0.223 -7.164 1.621 1.00 98.38 127 PHE A O 1
ATOM 1022 N N . ALA A 1 128 ? 0.156 -5.543 3.138 1.00 98.06 128 ALA A N 1
ATOM 1023 C CA . ALA A 1 128 ? -0.604 -6.096 4.248 1.00 98.06 128 ALA A CA 1
ATOM 1024 C C . ALA A 1 128 ? -1.507 -4.988 4.807 1.00 98.06 128 ALA A C 1
ATOM 1026 O O . ALA A 1 128 ? -1.014 -4.032 5.407 1.00 98.06 128 ALA A O 1
ATOM 1027 N N . VAL A 1 129 ? -2.815 -5.093 4.576 1.00 98.25 129 VAL A N 1
ATOM 1028 C CA . VAL A 1 129 ? -3.816 -4.082 4.945 1.00 98.25 129 VAL A CA 1
ATOM 1029 C C . VAL A 1 129 ? -4.675 -4.613 6.077 1.00 98.25 129 VAL A C 1
ATOM 1031 O O . VAL A 1 129 ? -5.378 -5.601 5.887 1.00 98.25 129 VAL A O 1
ATOM 1034 N N . ASN A 1 130 ? -4.683 -3.945 7.225 1.00 97.69 130 ASN A N 1
ATOM 1035 C CA . ASN A 1 130 ? -5.605 -4.281 8.299 1.00 97.69 130 ASN A CA 1
ATOM 1036 C C . ASN A 1 130 ? -7.032 -3.884 7.901 1.00 97.69 130 ASN A C 1
ATOM 1038 O O . ASN A 1 130 ? -7.313 -2.707 7.674 1.00 97.69 130 ASN A O 1
ATOM 1042 N N . SER A 1 131 ? -7.942 -4.853 7.838 1.00 95.25 131 SER A N 1
ATOM 1043 C CA . SER A 1 131 ? -9.309 -4.615 7.379 1.00 95.25 131 SER A CA 1
ATOM 1044 C C . SER A 1 131 ? -10.086 -3.703 8.325 1.00 95.25 131 SER A C 1
ATOM 1046 O O . SER A 1 131 ? -10.891 -2.913 7.867 1.00 95.25 131 SER A O 1
ATOM 1048 N N . LYS A 1 132 ? -9.831 -3.749 9.636 1.00 94.00 132 LYS A N 1
ATOM 1049 C CA . LYS A 1 132 ? -10.573 -2.950 10.628 1.00 94.00 132 LYS A CA 1
ATOM 1050 C C . LYS A 1 132 ? -10.123 -1.496 10.666 1.00 94.00 132 LYS A C 1
ATOM 1052 O O . LYS A 1 132 ? -10.943 -0.603 10.841 1.00 94.00 132 LYS A O 1
ATOM 1057 N N . THR A 1 133 ? -8.823 -1.251 10.537 1.00 94.44 133 THR A N 1
ATOM 1058 C CA . THR A 1 133 ? -8.261 0.096 10.712 1.00 94.44 133 THR A CA 1
ATOM 1059 C C . THR A 1 133 ? -7.942 0.800 9.401 1.00 94.44 133 THR A C 1
ATOM 1061 O O . THR A 1 133 ? -7.791 2.017 9.407 1.00 94.44 133 THR A O 1
ATOM 1064 N N . GLY A 1 134 ? -7.821 0.070 8.287 1.00 95.12 134 GLY A N 1
ATOM 1065 C CA . GLY A 1 134 ? -7.370 0.614 7.003 1.00 95.12 134 GLY A CA 1
ATOM 1066 C C . GLY A 1 134 ? -5.876 0.953 6.967 1.00 95.12 134 GLY A C 1
ATOM 1067 O O . GLY A 1 134 ? -5.377 1.406 5.936 1.00 95.12 134 GLY A O 1
ATOM 1068 N N . ILE A 1 135 ? -5.150 0.712 8.065 1.00 97.56 135 ILE A N 1
ATOM 1069 C CA . ILE A 1 135 ? -3.697 0.867 8.125 1.00 97.56 135 ILE A CA 1
ATOM 1070 C C . ILE A 1 135 ? -3.069 -0.238 7.284 1.00 97.56 135 ILE A C 1
ATOM 1072 O O . ILE A 1 135 ? -3.378 -1.420 7.448 1.00 97.56 135 ILE A O 1
ATOM 1076 N N . ALA A 1 136 ? -2.154 0.149 6.409 1.00 98.00 136 ALA A N 1
ATOM 1077 C CA . ALA A 1 136 ? -1.455 -0.748 5.517 1.00 98.00 136 ALA A CA 1
ATOM 1078 C C . ALA A 1 136 ? 0.055 -0.626 5.683 1.00 98.00 136 ALA A C 1
ATOM 1080 O O . ALA A 1 136 ? 0.602 0.462 5.866 1.00 98.00 136 ALA A O 1
ATOM 1081 N N . THR A 1 137 ? 0.724 -1.767 5.580 1.00 97.88 137 THR A N 1
ATOM 1082 C CA . THR A 1 137 ? 2.162 -1.846 5.337 1.00 97.88 137 THR A CA 1
ATOM 1083 C C . THR A 1 137 ? 2.364 -2.245 3.885 1.00 97.88 137 THR A C 1
ATOM 1085 O O . THR A 1 137 ? 1.765 -3.217 3.428 1.00 97.88 137 THR A O 1
ATOM 1088 N N . LEU A 1 138 ? 3.198 -1.504 3.167 1.00 98.19 138 LEU A N 1
ATOM 1089 C CA . LEU A 1 138 ? 3.577 -1.793 1.791 1.00 98.19 138 LEU A CA 1
ATOM 1090 C C . LEU A 1 138 ? 5.078 -2.041 1.745 1.00 98.19 138 LEU A C 1
ATOM 1092 O O . LEU A 1 138 ? 5.858 -1.132 2.007 1.00 98.19 138 LEU A O 1
ATOM 1096 N N . ARG A 1 139 ? 5.499 -3.243 1.363 1.00 96.88 139 ARG A N 1
ATOM 1097 C CA . ARG A 1 139 ? 6.893 -3.503 1.010 1.00 96.88 139 ARG A CA 1
ATOM 1098 C C . ARG A 1 139 ? 7.053 -3.418 -0.500 1.00 96.88 139 ARG A C 1
ATOM 1100 O O . ARG A 1 139 ? 6.409 -4.167 -1.229 1.00 96.88 139 ARG A O 1
ATOM 1107 N N . VAL A 1 140 ? 7.933 -2.536 -0.957 1.00 95.81 140 VAL A N 1
ATOM 1108 C CA . VAL A 1 140 ? 8.334 -2.448 -2.362 1.00 95.81 140 VAL A CA 1
ATOM 1109 C C . VAL A 1 140 ? 9.696 -3.107 -2.516 1.00 95.81 140 VAL A C 1
ATOM 1111 O O . VAL A 1 140 ? 10.616 -2.846 -1.740 1.00 95.81 140 VAL A O 1
ATOM 1114 N N . ARG A 1 141 ? 9.821 -3.987 -3.506 1.00 94.56 141 ARG A N 1
ATOM 1115 C CA . ARG A 1 141 ? 11.073 -4.637 -3.904 1.00 94.56 141 ARG A CA 1
ATOM 1116 C C . ARG A 1 141 ? 11.334 -4.351 -5.371 1.00 94.56 141 ARG A C 1
ATOM 1118 O O . ARG A 1 141 ? 10.401 -4.355 -6.164 1.00 94.56 141 ARG A O 1
ATOM 1125 N N . SER A 1 142 ? 12.588 -4.140 -5.724 1.00 93.31 142 SER A N 1
ATOM 1126 C CA . SER A 1 142 ? 13.033 -3.863 -7.085 1.00 93.31 142 SER A CA 1
ATOM 1127 C C . SER A 1 142 ? 14.132 -4.843 -7.479 1.00 93.31 142 SER A C 1
ATOM 1129 O O . SER A 1 142 ? 14.906 -5.299 -6.636 1.00 93.31 142 SER A O 1
ATOM 1131 N N . ASN A 1 143 ? 14.218 -5.177 -8.765 1.00 90.75 143 ASN A N 1
ATOM 1132 C CA . ASN A 1 143 ? 15.353 -5.934 -9.301 1.00 90.75 143 ASN A CA 1
ATOM 1133 C C . ASN A 1 143 ? 16.655 -5.111 -9.354 1.00 90.75 143 ASN A C 1
ATOM 1135 O O . ASN A 1 143 ? 17.728 -5.691 -9.479 1.00 90.75 143 ASN A O 1
ATOM 1139 N N . LYS A 1 144 ? 16.564 -3.780 -9.256 1.00 88.50 144 LYS A N 1
ATOM 1140 C CA . LYS A 1 144 ? 17.702 -2.852 -9.135 1.00 88.50 144 LYS A CA 1
ATOM 1141 C C . LYS A 1 144 ? 17.620 -2.053 -7.832 1.00 88.50 144 LYS A C 1
ATOM 1143 O O . LYS A 1 144 ? 16.565 -2.038 -7.196 1.00 88.50 144 LYS A O 1
ATOM 1148 N N . SER A 1 145 ? 18.696 -1.362 -7.457 1.00 85.56 145 SER A N 1
ATOM 1149 C CA . SER A 1 145 ? 18.678 -0.457 -6.301 1.00 85.56 145 SER A CA 1
ATOM 1150 C C . SER A 1 145 ? 17.551 0.578 -6.405 1.00 85.56 145 SER A C 1
ATOM 1152 O O . SER A 1 145 ? 17.250 1.091 -7.487 1.00 85.56 145 SER A O 1
ATOM 1154 N N . LEU A 1 146 ? 16.906 0.846 -5.270 1.00 83.69 146 LEU A N 1
ATOM 1155 C CA . LEU A 1 146 ? 15.940 1.932 -5.100 1.00 83.69 146 LEU A CA 1
ATOM 1156 C C . LEU A 1 146 ? 16.629 3.249 -4.722 1.00 83.69 146 LEU A C 1
ATOM 1158 O O . LEU A 1 146 ? 16.032 4.315 -4.858 1.00 83.69 146 LEU A O 1
ATOM 1162 N N . ASP A 1 147 ? 17.882 3.172 -4.274 1.00 75.75 147 ASP A N 1
ATOM 1163 C CA . ASP A 1 147 ? 18.758 4.322 -4.118 1.00 75.75 147 ASP A CA 1
ATOM 1164 C C . ASP A 1 147 ? 19.384 4.649 -5.478 1.00 75.75 147 ASP A C 1
ATOM 1166 O O . ASP A 1 147 ? 20.288 3.960 -5.955 1.00 75.75 147 ASP A O 1
ATOM 1170 N N . GLN A 1 148 ? 18.877 5.703 -6.117 1.00 65.38 148 GLN A N 1
ATOM 1171 C CA . GLN A 1 148 ? 19.353 6.133 -7.433 1.00 65.38 148 GLN A CA 1
ATOM 1172 C C . GLN A 1 148 ? 20.815 6.602 -7.411 1.00 65.38 148 GLN A C 1
ATOM 1174 O O . GLN A 1 148 ? 21.472 6.569 -8.449 1.00 65.38 148 GLN A O 1
ATOM 1179 N N . ASN A 1 149 ? 21.334 6.984 -6.241 1.00 68.81 149 ASN A N 1
ATOM 1180 C CA . ASN A 1 149 ? 22.712 7.438 -6.071 1.00 68.81 149 ASN A CA 1
ATOM 1181 C C . ASN A 1 149 ? 23.661 6.295 -5.684 1.00 68.81 149 ASN A C 1
ATOM 1183 O O . ASN A 1 149 ? 24.877 6.476 -5.699 1.00 68.81 149 ASN A O 1
ATOM 1187 N N . ASN A 1 150 ? 23.129 5.112 -5.361 1.00 69.75 150 ASN A N 1
ATOM 1188 C CA . ASN A 1 150 ? 23.915 3.939 -5.002 1.00 69.75 150 ASN A CA 1
ATOM 1189 C C . ASN A 1 150 ? 23.364 2.681 -5.699 1.00 69.75 150 ASN A C 1
ATOM 1191 O O . ASN A 1 150 ? 22.501 1.994 -5.145 1.00 69.75 150 ASN A O 1
ATOM 1195 N N . PRO A 1 151 ? 23.868 2.326 -6.897 1.00 65.31 151 PRO A N 1
ATOM 1196 C CA . PRO A 1 151 ? 23.398 1.172 -7.670 1.00 65.31 151 PRO A CA 1
ATOM 1197 C C . PRO A 1 151 ? 23.549 -0.192 -6.971 1.00 65.31 151 PRO A C 1
ATOM 1199 O O . PRO A 1 151 ? 22.839 -1.129 -7.332 1.00 65.31 151 PRO A O 1
ATOM 1202 N N . GLY A 1 152 ? 24.431 -0.305 -5.967 1.00 69.25 152 GLY A N 1
ATOM 1203 C CA . GLY A 1 152 ? 24.571 -1.478 -5.088 1.00 69.25 152 GLY A CA 1
ATOM 1204 C C . GLY A 1 152 ? 23.790 -1.375 -3.770 1.00 69.25 152 GLY A C 1
ATOM 1205 O O . GLY A 1 152 ? 23.949 -2.217 -2.889 1.00 69.25 152 GLY A O 1
ATOM 1206 N N . GLY A 1 153 ? 22.988 -0.321 -3.613 1.00 74.19 153 GLY A N 1
ATOM 1207 C CA . GLY A 1 153 ? 22.228 -0.002 -2.412 1.00 74.19 153 GLY A CA 1
ATOM 1208 C C . GLY A 1 153 ? 20.972 -0.852 -2.213 1.00 74.19 153 GLY A C 1
ATOM 1209 O O . GLY A 1 153 ? 20.744 -1.875 -2.862 1.00 74.19 153 GLY A O 1
ATOM 1210 N N . ALA A 1 154 ? 20.134 -0.422 -1.268 1.00 82.31 154 ALA A N 1
ATOM 1211 C CA . ALA A 1 154 ? 18.930 -1.152 -0.898 1.00 82.31 154 ALA A CA 1
ATOM 1212 C C . ALA A 1 154 ? 17.973 -1.294 -2.094 1.00 82.31 154 ALA A C 1
ATOM 1214 O O . ALA A 1 154 ? 17.532 -0.317 -2.693 1.00 82.31 154 ALA A O 1
ATOM 1215 N N . ASN A 1 155 ? 17.591 -2.530 -2.399 1.00 89.25 155 ASN A N 1
ATOM 1216 C CA . ASN A 1 155 ? 16.606 -2.860 -3.430 1.00 89.25 155 ASN A CA 1
ATOM 1217 C C . ASN A 1 155 ? 15.197 -3.081 -2.850 1.00 89.25 155 ASN A C 1
ATOM 1219 O O . ASN A 1 155 ? 14.303 -3.576 -3.537 1.00 89.25 155 ASN A O 1
ATOM 1223 N N . SER A 1 156 ? 14.997 -2.754 -1.571 1.00 91.56 156 SER A N 1
ATOM 1224 C CA . SER A 1 156 ? 13.694 -2.831 -0.924 1.00 91.56 156 SER A CA 1
ATOM 1225 C C . SER A 1 156 ? 13.489 -1.717 0.088 1.00 91.56 156 SER A C 1
ATOM 1227 O O . SER A 1 156 ? 14.435 -1.274 0.739 1.00 91.56 156 SER A O 1
ATOM 1229 N N . ILE A 1 157 ? 12.237 -1.305 0.235 1.00 92.50 157 ILE A N 1
ATOM 1230 C CA . ILE A 1 157 ? 11.791 -0.292 1.187 1.00 92.50 157 ILE A CA 1
ATOM 1231 C C . ILE A 1 157 ? 10.405 -0.677 1.701 1.00 92.50 157 ILE A C 1
ATOM 1233 O O . ILE A 1 157 ? 9.628 -1.331 1.000 1.00 92.50 157 ILE A O 1
ATOM 1237 N N . THR A 1 158 ? 10.101 -0.314 2.943 1.00 95.69 158 THR A N 1
ATOM 1238 C CA . THR A 1 158 ? 8.781 -0.550 3.533 1.00 95.69 158 THR A CA 1
ATOM 1239 C C . THR A 1 158 ? 8.122 0.777 3.856 1.00 95.69 158 THR A C 1
ATOM 1241 O O . THR A 1 158 ? 8.748 1.630 4.463 1.00 95.69 158 THR A O 1
ATOM 1244 N N . TYR A 1 159 ? 6.858 0.938 3.502 1.00 96.88 159 TYR A N 1
ATOM 1245 C CA . TYR A 1 159 ? 6.032 2.087 3.841 1.00 96.88 159 TYR A CA 1
ATOM 1246 C C . TYR A 1 159 ? 4.938 1.668 4.812 1.00 96.88 159 TYR A C 1
ATOM 1248 O O . TYR A 1 159 ? 4.426 0.546 4.734 1.00 96.88 159 TYR A O 1
ATOM 1256 N N . LYS A 1 160 ? 4.521 2.591 5.676 1.00 97.88 160 LYS A N 1
ATOM 1257 C CA . LYS A 1 160 ? 3.247 2.492 6.389 1.00 97.88 160 LYS A CA 1
ATOM 1258 C C . LYS A 1 160 ? 2.357 3.660 6.019 1.00 97.88 160 LYS A C 1
ATOM 1260 O O . LYS A 1 160 ? 2.818 4.785 5.838 1.00 97.88 160 LYS A O 1
ATOM 1265 N N . GLY A 1 161 ? 1.076 3.365 5.883 1.00 97.56 161 GLY A N 1
ATOM 1266 C CA . GLY A 1 161 ? 0.104 4.302 5.353 1.00 97.56 161 GLY A CA 1
ATOM 1267 C C . GLY A 1 161 ? -1.321 3.885 5.636 1.00 97.56 161 GLY A C 1
ATOM 1268 O O . GLY A 1 161 ? -1.577 2.913 6.345 1.00 97.56 161 GLY A O 1
ATOM 1269 N N . ASN A 1 162 ? -2.250 4.620 5.042 1.00 97.19 162 ASN A N 1
ATOM 1270 C CA . ASN A 1 162 ? -3.673 4.313 5.095 1.00 97.19 162 ASN A CA 1
ATOM 1271 C C . ASN A 1 162 ? -4.198 4.021 3.694 1.00 97.19 162 ASN A C 1
ATOM 1273 O O . ASN A 1 162 ? -3.773 4.647 2.720 1.00 97.19 162 ASN A O 1
ATOM 1277 N N . ILE A 1 163 ? -5.153 3.103 3.615 1.00 97.69 163 ILE A N 1
ATOM 1278 C CA . ILE A 1 163 ? -5.956 2.884 2.419 1.00 97.69 163 ILE A CA 1
ATOM 1279 C C . ILE A 1 163 ? -7.129 3.860 2.415 1.00 97.69 163 ILE A C 1
ATOM 1281 O O . ILE A 1 163 ? -7.770 4.103 3.439 1.00 97.69 163 ILE A O 1
ATOM 1285 N N . ARG A 1 164 ? -7.403 4.416 1.242 1.00 94.31 164 ARG A N 1
ATOM 1286 C CA . ARG A 1 164 ? -8.545 5.273 0.941 1.00 94.31 164 ARG A CA 1
ATOM 1287 C C . ARG A 1 164 ? -9.245 4.733 -0.295 1.00 94.31 164 ARG A C 1
ATOM 1289 O O . ARG A 1 164 ? -8.615 4.099 -1.141 1.00 94.31 164 ARG A O 1
ATOM 1296 N N . GLU A 1 165 ? -10.541 4.984 -0.384 1.00 90.94 165 GLU A N 1
ATOM 1297 C CA . GLU A 1 165 ? -11.264 4.778 -1.634 1.00 90.94 165 GLU A CA 1
ATOM 1298 C C . GLU A 1 165 ? -10.766 5.760 -2.696 1.00 90.94 165 GLU A C 1
ATOM 1300 O O . GLU A 1 165 ? -10.340 6.872 -2.365 1.00 90.94 165 GLU A O 1
ATOM 1305 N N . TYR A 1 166 ? -10.783 5.312 -3.949 1.00 82.62 166 TYR A N 1
ATOM 1306 C CA . TYR A 1 166 ? -10.360 6.089 -5.103 1.00 82.62 166 TYR A CA 1
ATOM 1307 C C . TYR A 1 166 ? -11.408 6.071 -6.212 1.00 82.62 166 TYR A C 1
ATOM 1309 O O . TYR A 1 166 ? -12.157 5.073 -6.284 1.00 82.62 166 TYR A O 1
#

Radius of gyration: 23.62 Å; chains: 1; bounding box: 50×29×81 Å

Secondary structure (DSSP, 8-state):
-HHHHHHHHHHHHHHHHHHHHHHHHHHHHHHHHHHHHHHHHHHHHHTTTT-EEEEEEEEEETTTEEEE--S--EEEEETTEEEEE-TTS--EEES--EEEEEEEETTEEEEEEEEE-TTS-EEEEEEEEETTT-EEEEEEEESS-S-TT-TTS-SEEEEEEEEEE-

pLDDT: mean 87.04, std 13.66, range [51.03, 98.38]

Sequence (166 aa):
MKKVILLMAALMAVTFSAQAQKKSKAEKAAEKAKKEMMTAALIDRVIPAKNFQFVPYEYIQTNTGTTQINRYEYTKLRPNSMEVYMTNCPGVQTNRYEWLSCEKKKDNWVVKIKVVADNGNNLSFDFAVNSKTGIATLRVRSNKSLDQNNPGGANSITYKGNIREY

Foldseek 3Di:
DVVVVVVVVVVVVVVVVVVVVVVVVVVVVVVLQVLLVVLLVVCVPCQVQQFKKWWFQWKQDPPPGIDGDPDTWIWGTHPQWIFGGDQLAATATGSDKDWDDWDDDPQWTWTWIWDQGPVRWIKIWTWTAGSRFQKIKIKIATPFGSPPVDRPDDRIMITITGMDGD